Protein AF-A0AAN7PKE7-F1 (afdb_monomer_lite)

Structure (mmCIF, N/CA/C/O backbone):
data_AF-A0AAN7PKE7-F1
#
_entry.id   AF-A0AAN7PKE7-F1
#
loop_
_atom_site.group_PDB
_atom_site.id
_atom_site.type_symbol
_atom_site.label_atom_id
_atom_site.label_alt_id
_atom_site.label_comp_id
_atom_site.label_asym_id
_atom_site.label_entity_id
_atom_site.label_seq_id
_atom_site.pdbx_PDB_ins_code
_atom_site.Cartn_x
_atom_site.Cartn_y
_atom_site.Cartn_z
_atom_site.occupancy
_atom_site.B_iso_or_equiv
_atom_site.auth_seq_id
_atom_site.auth_comp_id
_atom_site.auth_asym_id
_atom_site.auth_atom_id
_atom_site.pdbx_PDB_model_num
ATOM 1 N N . MET A 1 1 ? -44.370 20.628 18.637 1.00 39.62 1 MET A N 1
ATOM 2 C CA . MET A 1 1 ? -44.754 19.195 18.642 1.00 39.62 1 MET A CA 1
ATOM 3 C C . MET A 1 1 ? -44.154 18.519 17.409 1.00 39.62 1 MET A C 1
ATOM 5 O O . MET A 1 1 ? -44.680 18.697 16.321 1.00 39.62 1 MET A O 1
ATOM 9 N N . SER A 1 2 ? -43.024 17.817 17.543 1.00 47.62 2 SER A N 1
ATOM 10 C CA . SER A 1 2 ? -42.349 17.129 16.426 1.00 47.62 2 SER A CA 1
ATOM 11 C C . SER A 1 2 ? -42.634 15.629 16.503 1.00 47.62 2 SER A C 1
ATOM 13 O O . SER A 1 2 ? -42.347 14.985 17.512 1.00 47.62 2 SER A O 1
ATOM 15 N N . LYS A 1 3 ? -43.285 15.095 15.464 1.00 56.62 3 LYS A N 1
ATOM 16 C CA . LYS A 1 3 ? -43.714 13.696 15.371 1.00 56.62 3 LYS A CA 1
ATOM 17 C C . LYS A 1 3 ? -42.490 12.803 15.170 1.00 56.62 3 LYS A C 1
ATOM 19 O O . LYS A 1 3 ? -41.742 12.939 14.209 1.00 56.62 3 LYS A O 1
ATOM 24 N N . THR A 1 4 ? -42.310 11.874 16.096 1.00 58.75 4 THR A N 1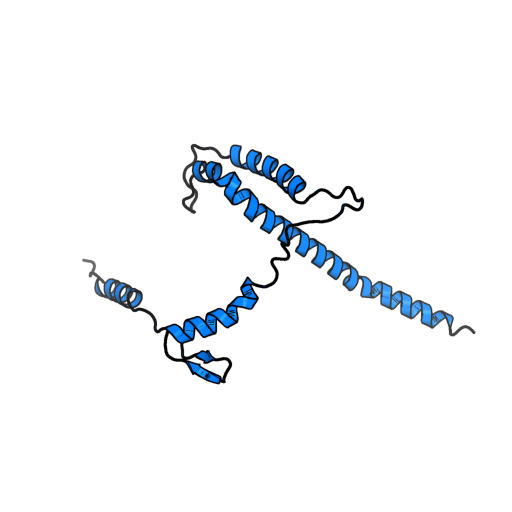
ATOM 25 C CA . THR A 1 4 ? -41.229 10.894 16.150 1.00 58.75 4 THR A CA 1
ATOM 26 C C . THR A 1 4 ? -41.281 9.928 14.960 1.00 58.75 4 THR A C 1
ATOM 28 O O . THR A 1 4 ? -42.041 8.962 14.940 1.00 58.75 4 THR A O 1
ATOM 31 N N . THR A 1 5 ? -40.400 10.110 13.977 1.00 62.25 5 THR A N 1
ATOM 32 C CA . THR A 1 5 ? -40.156 9.174 12.861 1.00 62.25 5 THR A CA 1
ATOM 33 C C . THR A 1 5 ? -39.349 7.940 13.299 1.00 62.25 5 THR A C 1
ATOM 35 O O . THR A 1 5 ? -38.460 7.462 12.597 1.00 62.25 5 THR A O 1
ATOM 38 N N . LYS A 1 6 ? -39.693 7.350 14.455 1.00 65.12 6 LYS A N 1
ATOM 39 C CA . LYS A 1 6 ? -39.060 6.119 14.972 1.00 65.12 6 LYS A CA 1
ATOM 40 C C . LYS A 1 6 ? -39.174 4.952 13.978 1.00 65.12 6 LYS A C 1
ATOM 42 O O . LYS A 1 6 ? -38.273 4.127 13.896 1.00 65.12 6 LYS A O 1
ATOM 47 N N . LYS A 1 7 ? -40.225 4.923 13.148 1.00 71.25 7 LYS A N 1
ATOM 48 C CA . LYS A 1 7 ? -40.463 3.871 12.140 1.00 71.25 7 LYS A CA 1
ATOM 49 C C . LYS A 1 7 ? -39.370 3.793 11.061 1.00 71.25 7 LYS A C 1
ATOM 51 O O . LYS A 1 7 ? -39.027 2.695 10.633 1.00 71.25 7 LYS A O 1
ATOM 56 N N . GLY A 1 8 ? -38.799 4.930 10.650 1.00 76.00 8 GLY A N 1
ATOM 57 C CA . GLY A 1 8 ? -37.721 4.964 9.651 1.00 76.00 8 GLY A CA 1
ATOM 58 C C . GLY A 1 8 ? -36.411 4.391 10.190 1.00 76.00 8 GLY A C 1
ATOM 59 O O . GLY A 1 8 ? -35.742 3.621 9.504 1.00 76.00 8 GLY A O 1
ATOM 60 N N . PHE A 1 9 ? -36.101 4.692 11.452 1.00 77.56 9 PHE A N 1
ATOM 61 C CA . PHE A 1 9 ? -34.909 4.190 12.131 1.00 77.56 9 PHE A CA 1
ATOM 62 C C . PHE A 1 9 ? -34.930 2.663 12.277 1.00 77.56 9 PHE A C 1
ATOM 64 O O . PHE A 1 9 ? -33.977 1.999 11.880 1.00 77.56 9 PHE A O 1
ATOM 71 N N . TYR A 1 10 ? -36.036 2.086 12.761 1.00 77.62 10 TYR A N 1
ATOM 72 C CA . TYR A 1 10 ? -36.157 0.627 12.887 1.00 77.62 10 TYR A CA 1
ATOM 73 C C . TYR A 1 10 ? -36.167 -0.091 11.533 1.00 77.62 10 TYR A C 1
ATOM 75 O O . TYR A 1 10 ? -35.608 -1.180 11.431 1.00 77.62 10 TYR A O 1
ATOM 83 N N . LYS A 1 11 ? -36.728 0.524 10.481 1.00 83.38 11 LYS A N 1
ATOM 84 C CA . LYS A 1 11 ? -36.649 -0.010 9.113 1.00 83.38 11 LYS A CA 1
ATOM 85 C C . LYS A 1 11 ? -35.199 -0.062 8.618 1.00 83.38 11 LYS A C 1
ATOM 87 O O . LYS A 1 11 ? -34.751 -1.124 8.207 1.00 83.38 11 LYS A O 1
ATOM 92 N N . TYR A 1 12 ? -34.451 1.038 8.744 1.00 79.50 12 TYR A N 1
ATOM 93 C CA . TYR A 1 12 ? -33.029 1.095 8.382 1.00 79.50 12 TYR A CA 1
ATOM 94 C C . TYR A 1 12 ? -32.198 0.056 9.144 1.00 79.50 12 TYR A C 1
ATOM 96 O O . TYR A 1 12 ? -31.378 -0.642 8.555 1.00 79.50 12 TYR A O 1
ATOM 104 N N . LEU A 1 13 ? -32.437 -0.081 10.450 1.00 82.25 13 LEU A N 1
ATOM 105 C CA . LEU A 1 13 ? -31.713 -1.020 11.306 1.00 82.25 13 LEU A CA 1
ATOM 106 C C . LEU A 1 13 ? -32.079 -2.481 10.990 1.00 82.25 13 LEU A C 1
ATOM 108 O O . LEU A 1 13 ? -31.206 -3.343 11.012 1.00 82.25 13 LEU A O 1
ATOM 112 N N . GLY A 1 14 ? -33.337 -2.751 10.632 1.00 80.00 14 GLY A N 1
ATOM 113 C CA . GLY A 1 14 ? -33.789 -4.048 10.127 1.00 80.00 14 GLY A CA 1
ATOM 114 C C . GLY A 1 14 ? -33.176 -4.395 8.770 1.00 80.00 14 GLY A C 1
ATOM 115 O O . GLY A 1 14 ? -32.655 -5.492 8.607 1.00 80.00 14 GLY A O 1
ATOM 116 N N . ASP A 1 15 ? -33.148 -3.450 7.830 1.00 80.12 15 ASP A N 1
ATOM 117 C CA . ASP A 1 15 ? -32.536 -3.637 6.509 1.00 80.12 15 ASP A CA 1
ATOM 118 C C . ASP A 1 15 ? -31.012 -3.823 6.596 1.00 80.12 15 ASP A C 1
ATOM 120 O O . ASP A 1 15 ? -30.446 -4.598 5.830 1.00 80.12 15 ASP A O 1
ATOM 124 N N . LYS A 1 16 ? -30.346 -3.190 7.573 1.00 73.44 16 LYS A N 1
ATOM 125 C CA . LYS A 1 16 ? -28.921 -3.418 7.872 1.00 73.44 16 LYS A CA 1
ATOM 126 C C . LYS A 1 16 ? -28.643 -4.760 8.554 1.00 73.44 16 LYS A C 1
ATOM 128 O O . LYS A 1 16 ? -27.537 -5.272 8.424 1.00 73.44 16 LYS A O 1
ATOM 133 N N . ARG A 1 17 ? -29.613 -5.301 9.303 1.00 70.94 17 ARG A N 1
ATOM 134 C CA . ARG A 1 17 ? -29.528 -6.619 9.962 1.00 70.94 17 ARG A CA 1
ATOM 135 C C . ARG A 1 17 ? -29.896 -7.779 9.040 1.00 70.94 17 ARG A C 1
ATOM 137 O O . ARG A 1 17 ? -29.601 -8.919 9.387 1.00 70.94 17 ARG A O 1
ATOM 144 N N . LYS A 1 18 ? -30.523 -7.523 7.888 1.00 70.12 18 LYS A N 1
ATOM 145 C CA . LYS A 1 18 ? -30.712 -8.548 6.858 1.00 70.12 18 LYS A CA 1
ATOM 146 C C . LYS A 1 18 ? -29.335 -8.974 6.357 1.00 70.12 18 LYS A C 1
ATOM 148 O O . LYS A 1 18 ? -28.637 -8.185 5.720 1.00 70.12 18 LYS A O 1
ATOM 153 N N . ALA A 1 19 ? -28.953 -10.215 6.651 1.00 62.28 19 ALA A N 1
ATOM 154 C CA . ALA A 1 19 ? -27.867 -10.867 5.940 1.00 62.28 19 ALA A CA 1
ATOM 155 C C . ALA A 1 19 ? -28.235 -10.818 4.454 1.00 62.28 19 ALA A C 1
ATOM 157 O O . ALA A 1 19 ? -29.276 -11.338 4.051 1.00 62.28 19 ALA A O 1
ATOM 158 N N . ARG A 1 20 ? -27.450 -10.080 3.663 1.00 64.62 20 ARG A N 1
ATOM 159 C CA . ARG A 1 20 ? -27.634 -10.061 2.213 1.00 64.62 20 ARG A CA 1
ATOM 160 C C . ARG A 1 20 ? -27.451 -11.489 1.718 1.00 64.62 20 ARG A C 1
ATOM 162 O O . ARG A 1 20 ? -26.636 -12.221 2.277 1.00 64.62 20 ARG A O 1
ATOM 169 N N . GLU A 1 21 ? -28.242 -11.871 0.721 1.00 61.69 21 GLU A N 1
ATOM 170 C CA . GLU A 1 21 ? -28.139 -13.183 0.091 1.00 61.69 21 GLU A CA 1
ATOM 171 C C . GLU A 1 21 ? -26.674 -13.491 -0.238 1.00 61.69 21 GLU A C 1
ATOM 173 O O . GLU A 1 21 ? -25.914 -12.615 -0.661 1.00 61.69 21 GLU A O 1
ATOM 178 N N . ASN A 1 22 ? -26.282 -14.735 0.034 1.00 73.56 22 ASN A N 1
ATOM 179 C CA . ASN A 1 22 ? -24.944 -15.253 -0.221 1.00 73.56 22 ASN A CA 1
ATOM 180 C C . ASN A 1 22 ? -24.532 -14.994 -1.680 1.00 73.56 22 ASN A C 1
ATOM 182 O O . ASN A 1 22 ? -25.386 -14.792 -2.543 1.00 73.56 22 ASN A O 1
ATOM 186 N N . VAL A 1 23 ? -23.226 -15.069 -1.969 1.00 76.06 23 VAL A N 1
ATOM 187 C CA . VAL A 1 23 ? -22.700 -15.061 -3.347 1.00 76.06 23 VAL A CA 1
ATOM 188 C C . VAL A 1 23 ? -23.596 -15.935 -4.233 1.00 76.06 23 VAL A C 1
ATOM 190 O O . VAL A 1 23 ? -23.948 -17.053 -3.832 1.00 76.06 23 VAL A O 1
ATOM 193 N N . GLY A 1 24 ? -24.009 -15.404 -5.391 1.00 85.06 24 GLY A N 1
ATOM 194 C CA . GLY A 1 24 ? -24.899 -16.094 -6.328 1.00 85.06 24 GLY A CA 1
ATOM 195 C C . GLY A 1 24 ? -24.359 -17.469 -6.745 1.00 85.06 24 GLY A C 1
ATOM 196 O O . GLY A 1 24 ? -23.227 -17.822 -6.407 1.00 85.06 24 GLY A O 1
ATOM 197 N N . PRO A 1 25 ? -25.160 -18.299 -7.430 1.00 87.62 25 PRO A N 1
ATOM 198 C CA . PRO A 1 25 ? -24.678 -19.576 -7.943 1.00 87.62 25 PRO A CA 1
ATOM 199 C C . PRO A 1 25 ? -23.407 -19.375 -8.778 1.00 87.62 25 PRO A C 1
ATOM 201 O O . PRO A 1 25 ? -23.367 -18.503 -9.645 1.00 87.62 25 PRO A O 1
ATOM 204 N N . LEU A 1 26 ? -22.365 -20.146 -8.474 1.00 91.62 26 LEU A N 1
ATOM 205 C CA . LEU A 1 26 ? -21.087 -20.091 -9.183 1.00 91.62 26 LEU A CA 1
ATOM 206 C C . LEU A 1 26 ? -20.990 -21.283 -10.129 1.00 91.62 26 LEU A C 1
ATOM 208 O O . LEU A 1 26 ? -21.623 -22.306 -9.892 1.00 91.62 26 LEU A O 1
ATOM 212 N N . LEU A 1 27 ? -20.196 -21.167 -11.185 1.00 90.94 27 LEU A N 1
ATOM 213 C CA . LEU A 1 27 ? -19.804 -22.322 -11.987 1.00 90.94 27 LEU A CA 1
ATOM 214 C C . LEU A 1 27 ? -18.449 -22.809 -11.482 1.00 90.94 27 LEU A C 1
ATOM 216 O O . LEU A 1 27 ? -17.546 -21.997 -11.281 1.00 90.94 27 LEU A O 1
ATOM 220 N N . ASN A 1 28 ? -18.315 -24.113 -11.254 1.00 89.19 28 ASN A N 1
ATOM 221 C CA . ASN A 1 28 ? -17.005 -24.706 -10.997 1.00 89.19 28 ASN A CA 1
ATOM 222 C C . ASN A 1 28 ? -16.214 -24.873 -12.308 1.00 89.19 28 ASN A C 1
ATOM 224 O O . ASN A 1 28 ? -16.734 -24.644 -13.401 1.00 89.19 28 ASN A O 1
ATOM 228 N N . GLU A 1 29 ? -14.958 -25.306 -12.205 1.00 84.56 29 GLU A N 1
ATOM 229 C CA . GLU A 1 29 ? -14.085 -25.547 -13.366 1.00 84.56 29 GLU A CA 1
ATOM 230 C C . GLU A 1 29 ? -14.654 -26.596 -14.336 1.00 84.56 29 GLU A C 1
ATOM 232 O O . GLU A 1 29 ? -14.365 -26.578 -15.529 1.00 84.56 29 GLU A O 1
ATOM 237 N N . THR A 1 30 ? -15.508 -27.488 -13.833 1.00 88.00 30 THR A N 1
ATOM 238 C CA . THR A 1 30 ? -16.201 -28.534 -14.596 1.00 88.00 30 THR A CA 1
ATOM 239 C C . THR A 1 30 ? -17.492 -28.029 -15.267 1.00 88.00 30 THR A C 1
ATOM 241 O O . THR A 1 30 ? -18.116 -28.763 -16.027 1.00 88.00 30 THR A O 1
ATOM 244 N N . GLY A 1 31 ? -17.913 -26.783 -15.016 1.00 87.62 31 GLY A N 1
ATOM 245 C CA . GLY A 1 31 ? -19.134 -26.185 -15.571 1.00 87.62 31 GLY A CA 1
ATOM 246 C C . GLY A 1 31 ? -20.434 -26.528 -14.828 1.00 87.62 31 GLY A C 1
ATOM 247 O O . GLY A 1 31 ? -21.516 -26.200 -15.312 1.00 87.62 31 GLY A O 1
ATOM 248 N N . HIS A 1 32 ? -20.365 -27.159 -13.654 1.00 92.19 32 HIS A N 1
ATOM 249 C CA . HIS A 1 32 ? -21.523 -27.431 -12.800 1.00 92.19 32 HIS A CA 1
ATOM 250 C C . HIS A 1 32 ? -21.894 -26.222 -11.933 1.00 92.19 32 HIS A C 1
ATOM 252 O O . HIS A 1 32 ? -21.028 -25.495 -11.440 1.00 92.19 32 HIS A O 1
ATOM 258 N N . LEU A 1 33 ? -23.201 -26.036 -11.722 1.00 91.88 33 LEU A N 1
ATOM 259 C CA . LEU A 1 33 ? -23.753 -24.959 -10.905 1.00 91.88 33 LEU A CA 1
ATOM 260 C C . LEU A 1 33 ? -23.608 -25.278 -9.411 1.00 91.88 33 LEU A C 1
ATOM 262 O O . LEU A 1 33 ? -24.248 -26.190 -8.892 1.00 91.88 33 LEU A O 1
ATOM 266 N N . VAL A 1 34 ? -22.813 -24.477 -8.713 1.00 89.31 34 VAL A N 1
ATOM 267 C CA . VAL A 1 34 ? -22.534 -24.598 -7.285 1.00 89.31 34 VAL A CA 1
ATOM 268 C C . VAL A 1 34 ? -23.421 -23.642 -6.498 1.00 89.31 34 VAL A C 1
ATOM 270 O O . VAL A 1 34 ? -23.358 -22.416 -6.651 1.00 89.31 34 VAL A O 1
ATOM 273 N N . THR A 1 35 ? -24.251 -24.198 -5.618 1.00 88.94 35 THR A N 1
ATOM 274 C CA . THR A 1 35 ? -25.199 -23.440 -4.786 1.00 88.94 35 THR A CA 1
ATOM 275 C C . THR A 1 35 ? -24.826 -23.453 -3.301 1.00 88.94 35 THR A C 1
ATOM 277 O O . THR A 1 35 ? -25.094 -22.456 -2.618 1.00 88.94 35 THR A O 1
ATOM 280 N N . GLN A 1 36 ? -24.139 -24.500 -2.824 1.00 89.06 36 GLN A N 1
ATOM 281 C CA . GLN A 1 36 ? -23.733 -24.678 -1.427 1.00 89.06 36 GLN A CA 1
ATOM 282 C C . GLN A 1 36 ? -22.556 -23.771 -1.036 1.00 89.06 36 GLN A C 1
ATOM 284 O O . GLN A 1 36 ? -21.605 -23.583 -1.788 1.00 89.06 36 GLN A O 1
ATOM 289 N N . GLY A 1 37 ? -22.614 -23.193 0.170 1.00 86.50 37 GLY A N 1
ATOM 290 C CA . GLY A 1 37 ? -21.639 -22.191 0.622 1.00 86.50 37 GLY A CA 1
ATOM 291 C C . GLY A 1 37 ? -20.203 -22.709 0.764 1.00 86.50 37 GLY A C 1
ATOM 292 O O . GLY A 1 37 ? -19.270 -21.986 0.429 1.00 86.50 37 GLY A O 1
ATOM 293 N N . MET A 1 38 ? -20.030 -23.953 1.220 1.00 86.19 38 MET A N 1
ATOM 294 C CA . MET A 1 38 ? -18.715 -24.593 1.361 1.00 86.19 38 MET A CA 1
ATOM 295 C C . MET A 1 38 ? -18.034 -24.768 -0.002 1.00 86.19 38 MET A C 1
ATOM 297 O O . MET A 1 38 ? -16.934 -24.273 -0.211 1.00 86.19 38 MET A O 1
ATOM 301 N N . GLU A 1 39 ? -18.742 -25.358 -0.960 1.00 88.31 39 GLU A N 1
ATOM 302 C CA . GLU A 1 39 ? -18.245 -25.570 -2.322 1.00 88.31 39 GLU A CA 1
ATOM 303 C C . GLU A 1 39 ? -17.955 -24.241 -3.042 1.00 88.31 39 GLU A C 1
ATOM 305 O O . GLU A 1 39 ? -16.949 -24.101 -3.735 1.00 88.31 39 GLU A O 1
ATOM 310 N N . LYS A 1 40 ? -18.787 -23.207 -2.836 1.00 90.56 40 LYS A N 1
ATOM 311 C CA . LYS A 1 40 ? -18.518 -21.855 -3.362 1.00 90.56 40 LYS A CA 1
ATOM 312 C C . LYS A 1 40 ? -17.205 -21.281 -2.837 1.00 90.56 40 LYS A C 1
ATOM 314 O O . LYS A 1 40 ? -16.499 -20.609 -3.587 1.00 90.56 40 LYS A O 1
ATOM 319 N N . ALA A 1 41 ? -16.889 -21.511 -1.562 1.00 88.69 41 ALA A N 1
ATOM 320 C CA . ALA A 1 41 ? -15.641 -21.041 -0.973 1.00 88.69 41 ALA A CA 1
ATOM 321 C C . ALA A 1 41 ? -14.431 -21.739 -1.606 1.00 88.69 41 ALA A C 1
ATOM 323 O O . ALA A 1 41 ? -13.435 -21.077 -1.880 1.00 88.69 41 ALA A O 1
ATOM 324 N N . GLU A 1 42 ? -14.535 -23.034 -1.903 1.00 90.19 42 GLU A N 1
ATOM 325 C CA . GLU A 1 42 ? -13.482 -23.791 -2.588 1.00 90.19 42 GLU A CA 1
ATOM 326 C C . GLU A 1 42 ? -13.258 -23.297 -4.022 1.00 90.19 42 GLU A C 1
ATOM 328 O O . GLU A 1 42 ? -12.121 -23.000 -4.388 1.00 90.19 42 GLU A O 1
ATOM 333 N N . VAL A 1 43 ? -14.332 -23.104 -4.800 1.00 91.94 43 VAL A N 1
ATOM 334 C CA . VAL A 1 43 ? -14.253 -22.553 -6.169 1.00 91.94 43 VAL A CA 1
ATOM 335 C C . VAL A 1 43 ? -13.573 -21.182 -6.173 1.00 91.94 43 VAL A C 1
ATOM 337 O O . VAL A 1 43 ? -12.689 -20.917 -6.989 1.00 91.94 43 VAL A O 1
ATOM 340 N N . LEU A 1 44 ? -13.947 -20.306 -5.235 1.00 90.50 44 LEU A N 1
ATOM 341 C CA . LEU A 1 44 ? -13.320 -18.992 -5.104 1.00 90.50 44 LEU A CA 1
ATOM 342 C C . LEU A 1 44 ? -11.863 -19.096 -4.644 1.00 90.50 44 LEU A C 1
ATOM 344 O O . LEU A 1 44 ? -11.021 -18.361 -5.152 1.00 90.50 44 LEU A O 1
ATOM 348 N N . ASN A 1 45 ? -11.546 -20.002 -3.717 1.00 90.81 45 ASN A N 1
ATOM 349 C CA . ASN A 1 45 ? -10.183 -20.186 -3.228 1.00 90.81 45 ASN A CA 1
ATOM 350 C C . ASN A 1 45 ? -9.231 -20.503 -4.388 1.00 90.81 45 ASN A C 1
ATOM 352 O O . ASN A 1 45 ? -8.235 -19.802 -4.550 1.00 90.81 45 ASN A O 1
ATOM 356 N N . VAL A 1 46 ? -9.588 -21.462 -5.254 1.00 88.88 46 VAL A N 1
ATOM 357 C CA . VAL A 1 46 ? -8.790 -21.836 -6.437 1.00 88.88 46 VAL A CA 1
ATOM 358 C C . VAL A 1 46 ? -8.588 -20.652 -7.388 1.00 88.88 46 VAL A C 1
ATOM 360 O O . VAL A 1 46 ? -7.465 -20.410 -7.829 1.00 88.88 46 VAL A O 1
ATOM 363 N N . PHE A 1 47 ? -9.632 -19.851 -7.632 1.00 88.62 47 PHE A N 1
ATOM 364 C CA . PHE A 1 47 ? -9.543 -18.650 -8.472 1.00 88.62 47 PHE A CA 1
ATOM 365 C C . PHE A 1 47 ? -8.556 -17.605 -7.922 1.00 88.62 47 PHE A C 1
ATOM 367 O O . PHE A 1 47 ? -7.850 -16.941 -8.683 1.00 88.62 47 PHE A O 1
ATOM 374 N N . PHE A 1 48 ? -8.483 -17.459 -6.597 1.00 86.81 48 PHE A N 1
ATOM 375 C CA . PHE A 1 48 ? -7.616 -16.475 -5.950 1.00 86.81 48 PHE A CA 1
ATOM 376 C C . PHE A 1 48 ? -6.203 -16.984 -5.644 1.00 86.81 48 PHE A C 1
ATOM 378 O O . PHE A 1 48 ? -5.314 -16.145 -5.481 1.00 86.81 48 PHE A O 1
ATOM 385 N N . ILE A 1 49 ? -5.946 -18.300 -5.616 1.00 82.25 49 ILE A N 1
ATOM 386 C CA . ILE A 1 49 ? -4.595 -18.835 -5.365 1.00 82.25 49 ILE A CA 1
ATOM 387 C C . ILE A 1 49 ? -3.561 -18.176 -6.296 1.00 82.25 49 ILE A C 1
ATOM 389 O O . ILE A 1 49 ? -2.607 -17.608 -5.775 1.00 82.25 49 ILE A O 1
ATOM 393 N N . PRO A 1 50 ? -3.735 -18.096 -7.629 1.00 84.19 50 PRO A N 1
ATOM 394 C CA . PRO A 1 50 ? -2.758 -17.432 -8.496 1.00 84.19 50 PRO A CA 1
ATOM 395 C C . PRO A 1 50 ? -2.589 -15.925 -8.238 1.00 84.19 50 PRO A C 1
ATOM 397 O O . PRO A 1 50 ? -1.503 -15.396 -8.469 1.00 84.19 50 PRO A O 1
ATOM 400 N N . VAL A 1 51 ? -3.626 -15.232 -7.741 1.00 78.62 51 VAL A N 1
ATOM 401 C CA . VAL A 1 51 ? -3.592 -13.789 -7.417 1.00 78.62 51 VAL A CA 1
ATOM 402 C C . VAL A 1 51 ? -2.679 -13.515 -6.220 1.00 78.62 51 VAL A C 1
ATOM 404 O O . VAL A 1 51 ? -1.990 -12.497 -6.185 1.00 78.62 51 VAL A O 1
ATOM 407 N N . PHE A 1 52 ? -2.639 -14.439 -5.258 1.00 68.00 52 PHE A N 1
ATOM 408 C CA . PHE A 1 52 ? -1.806 -14.329 -4.058 1.00 68.00 52 PHE A CA 1
ATOM 409 C C . PHE A 1 52 ? -0.506 -15.146 -4.141 1.00 68.00 52 PHE A C 1
ATOM 411 O O . PHE A 1 52 ? 0.453 -14.851 -3.432 1.00 68.00 52 PHE A O 1
ATOM 418 N N . SER A 1 53 ? -0.437 -16.130 -5.040 1.00 65.12 53 SER A N 1
ATOM 419 C CA . SER A 1 53 ? 0.739 -16.962 -5.319 1.00 65.12 53 SER A CA 1
ATOM 420 C C . SER A 1 53 ? 1.553 -16.480 -6.521 1.00 65.12 53 SER A C 1
ATOM 422 O O . SER A 1 53 ? 2.521 -17.145 -6.897 1.00 65.12 53 SER A O 1
ATOM 424 N N . SER A 1 54 ? 1.232 -15.326 -7.124 1.00 57.28 54 SER A N 1
ATOM 425 C CA . SER A 1 54 ? 2.078 -14.696 -8.141 1.00 57.28 54 SER A CA 1
ATOM 426 C C . SER A 1 54 ? 3.394 -14.223 -7.510 1.00 57.28 54 SER A C 1
ATOM 428 O O . SER A 1 54 ? 3.573 -13.057 -7.168 1.00 57.28 54 SER A O 1
ATOM 430 N N . LYS A 1 55 ? 4.327 -15.164 -7.366 1.00 51.31 55 LYS A N 1
ATOM 431 C CA . LYS A 1 55 ? 5.757 -14.959 -7.147 1.00 51.31 55 LYS A CA 1
ATOM 432 C C . LYS A 1 55 ? 6.078 -14.045 -5.962 1.00 51.31 55 LYS A C 1
ATOM 434 O O . LYS A 1 55 ? 6.576 -12.930 -6.126 1.00 51.31 55 LYS A O 1
ATOM 439 N N . THR A 1 56 ? 6.043 -14.618 -4.763 1.00 45.31 56 THR A N 1
ATOM 440 C CA . THR A 1 56 ? 7.206 -14.473 -3.882 1.00 45.31 56 THR A CA 1
ATOM 441 C C . THR A 1 56 ? 8.395 -15.154 -4.560 1.00 45.31 56 THR A C 1
ATOM 443 O O . THR A 1 56 ? 8.792 -16.265 -4.236 1.00 45.31 56 THR A O 1
ATOM 446 N N . GLY A 1 57 ? 9.022 -14.448 -5.503 1.00 46.19 57 GLY A N 1
ATOM 447 C CA . GLY A 1 57 ? 10.442 -14.636 -5.800 1.00 46.19 57 GLY A CA 1
ATOM 448 C C . GLY A 1 57 ? 11.294 -14.147 -4.624 1.00 46.19 57 GLY A C 1
ATOM 449 O O . GLY A 1 57 ? 12.193 -13.335 -4.814 1.00 46.19 57 GLY A O 1
ATOM 450 N N . LEU A 1 58 ? 10.957 -14.581 -3.407 1.00 43.91 58 LEU A N 1
ATOM 451 C CA . LEU A 1 58 ? 11.777 -14.451 -2.215 1.00 43.91 58 LEU A CA 1
ATOM 452 C C . LEU A 1 58 ? 12.250 -15.862 -1.869 1.00 43.91 58 LEU A C 1
ATOM 454 O O . LEU A 1 58 ? 11.775 -16.504 -0.942 1.00 43.91 58 LEU A O 1
ATOM 458 N N . GLN A 1 59 ? 13.127 -16.359 -2.736 1.00 44.53 59 GLN A N 1
ATOM 459 C CA . GLN A 1 59 ? 14.013 -17.476 -2.454 1.00 44.53 59 GLN A CA 1
ATOM 460 C C . GLN A 1 59 ? 15.192 -16.868 -1.681 1.00 44.53 59 GLN A C 1
ATOM 462 O O . GLN A 1 59 ? 16.074 -16.230 -2.251 1.00 44.53 59 GLN A O 1
ATOM 467 N N . GLU A 1 60 ? 15.107 -16.951 -0.361 1.00 36.59 60 GLU A N 1
ATOM 468 C CA . GLU A 1 60 ? 16.229 -16.889 0.575 1.00 36.59 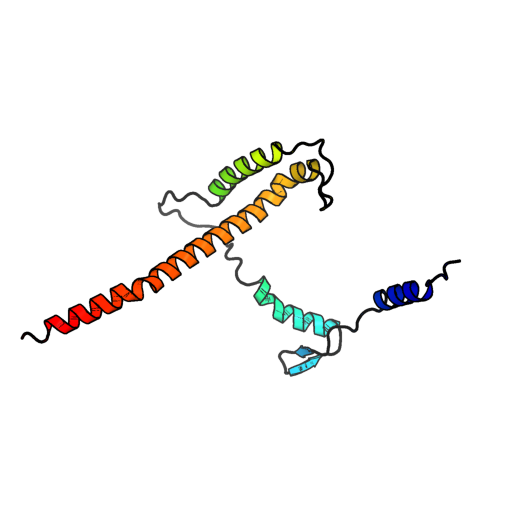60 GLU A CA 1
ATOM 469 C C . GLU A 1 60 ? 16.658 -18.358 0.741 1.00 36.59 60 GLU A C 1
ATOM 471 O O . GLU A 1 60 ? 15.821 -19.183 1.084 1.00 36.59 60 GLU A O 1
ATOM 476 N N . SER A 1 61 ? 17.867 -18.845 0.467 1.00 50.41 61 SER A N 1
ATOM 477 C CA . SER A 1 61 ? 19.202 -18.310 0.176 1.00 50.41 61 SER A CA 1
ATOM 478 C C . SER A 1 61 ? 20.003 -19.474 -0.471 1.00 50.41 61 SER A C 1
ATOM 480 O O . SER A 1 61 ? 19.644 -20.633 -0.285 1.00 50.41 61 SER A O 1
ATOM 482 N N . GLN A 1 62 ? 20.993 -19.277 -1.345 1.00 43.19 62 GLN A N 1
ATOM 483 C CA . GLN A 1 62 ? 22.440 -19.218 -1.062 1.00 43.19 62 GLN A CA 1
ATOM 484 C C . GLN A 1 62 ? 23.173 -19.428 -2.406 1.00 43.19 62 GLN A C 1
ATOM 486 O O . GLN A 1 62 ? 22.683 -20.173 -3.252 1.00 43.19 62 GLN A O 1
ATOM 491 N N . ALA A 1 63 ? 24.376 -18.852 -2.507 1.00 31.73 63 ALA A N 1
ATOM 492 C CA . ALA A 1 63 ? 25.510 -19.205 -3.378 1.00 31.73 63 ALA A CA 1
ATOM 493 C C . ALA A 1 63 ? 26.023 -18.110 -4.339 1.00 31.73 63 ALA A C 1
ATOM 495 O O . ALA A 1 63 ? 25.513 -17.862 -5.429 1.00 31.73 63 ALA A O 1
ATOM 496 N N . SER A 1 64 ? 27.150 -17.572 -3.864 1.00 38.94 64 SER A N 1
ATOM 497 C CA . SER A 1 64 ? 28.284 -16.910 -4.510 1.00 38.94 64 SER A CA 1
ATOM 498 C C . SER A 1 64 ? 28.100 -15.524 -5.122 1.00 38.94 64 SER A C 1
ATOM 500 O O . SER A 1 64 ? 27.621 -15.326 -6.234 1.00 38.94 64 SER A O 1
ATOM 502 N N . GLU A 1 65 ? 28.635 -14.581 -4.351 1.00 58.81 65 GLU A N 1
ATOM 503 C CA . GLU A 1 65 ? 29.177 -13.293 -4.738 1.00 58.81 65 GLU A CA 1
ATOM 504 C C . GLU A 1 65 ? 29.892 -13.329 -6.096 1.00 58.81 65 GLU A C 1
ATOM 506 O O . GLU A 1 65 ? 30.933 -13.963 -6.261 1.00 58.81 65 GLU A O 1
ATOM 511 N N . THR A 1 66 ? 29.415 -12.521 -7.039 1.00 43.78 66 THR A N 1
ATOM 512 C CA . THR A 1 66 ? 30.284 -11.953 -8.071 1.00 43.78 66 THR A CA 1
ATOM 513 C C . THR A 1 66 ? 30.055 -10.454 -8.150 1.00 43.78 66 THR A C 1
ATOM 515 O O . THR A 1 66 ? 29.206 -9.954 -8.883 1.00 43.78 66 THR A O 1
ATOM 518 N N . ARG A 1 67 ? 30.851 -9.750 -7.342 1.00 44.12 67 ARG A N 1
ATOM 519 C CA . ARG A 1 67 ? 31.522 -8.487 -7.668 1.00 44.12 67 ARG A CA 1
ATOM 520 C C . ARG A 1 67 ? 30.690 -7.456 -8.444 1.00 44.12 67 ARG A C 1
ATOM 522 O O . ARG A 1 67 ? 30.930 -7.170 -9.611 1.00 44.12 67 ARG A O 1
ATOM 529 N N . GLY A 1 68 ? 29.830 -6.777 -7.706 1.00 40.94 68 GLY A N 1
ATOM 530 C CA . GLY A 1 68 ? 29.410 -5.410 -7.979 1.00 40.94 68 GLY A CA 1
ATOM 531 C C . GLY A 1 68 ? 29.047 -4.801 -6.639 1.00 40.94 68 GLY A C 1
ATOM 532 O O . GLY A 1 68 ? 28.235 -5.375 -5.924 1.00 40.94 68 GLY A O 1
ATOM 533 N N . LYS A 1 69 ? 29.675 -3.688 -6.253 1.00 52.53 69 LYS A N 1
ATOM 534 C CA . LYS A 1 69 ? 29.404 -2.969 -4.996 1.00 52.53 69 LYS A CA 1
ATOM 535 C C . LYS A 1 69 ? 28.040 -2.260 -5.091 1.00 52.53 69 LYS A C 1
ATOM 537 O O . LYS A 1 69 ? 27.960 -1.039 -5.046 1.00 52.53 69 LYS A O 1
ATOM 542 N N . GLY A 1 70 ? 26.987 -3.030 -5.352 1.00 46.69 70 GLY A N 1
ATOM 543 C CA . GLY A 1 70 ? 25.597 -2.607 -5.379 1.00 46.69 70 GLY A CA 1
ATOM 544 C C . GLY A 1 70 ? 25.043 -2.757 -3.975 1.00 46.69 70 GLY A C 1
ATOM 545 O O . GLY A 1 70 ? 25.206 -3.805 -3.358 1.00 46.69 70 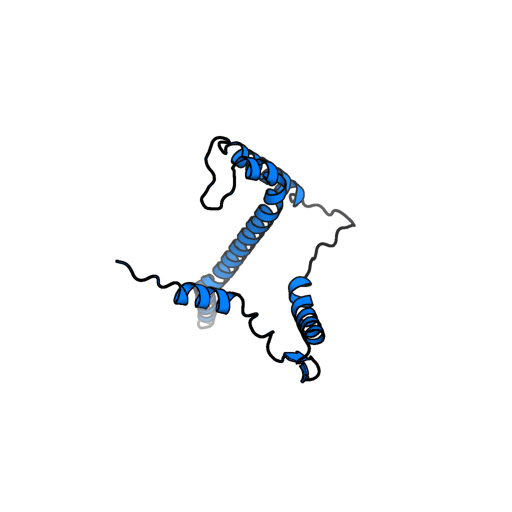GLY A O 1
ATOM 546 N N . TRP A 1 71 ? 24.477 -1.680 -3.450 1.00 46.72 71 TRP A N 1
ATOM 547 C CA . TRP A 1 71 ? 24.012 -1.608 -2.071 1.00 46.72 71 TRP A CA 1
ATOM 548 C C . TRP A 1 71 ? 22.984 -2.722 -1.849 1.00 46.72 71 TRP A C 1
ATOM 550 O O . TRP A 1 71 ? 22.085 -2.894 -2.680 1.00 46.72 71 TRP A O 1
ATOM 560 N N . SER A 1 72 ? 23.143 -3.516 -0.786 1.00 58.94 72 SER A N 1
ATOM 561 C CA . SER A 1 72 ? 22.168 -4.564 -0.487 1.00 58.94 72 SER A CA 1
ATOM 562 C C . SER A 1 72 ? 20.820 -3.907 -0.170 1.00 58.94 72 SER A C 1
ATOM 564 O O . SER A 1 72 ? 20.757 -2.743 0.245 1.00 58.94 72 SER A O 1
ATOM 566 N N . LYS A 1 73 ? 19.708 -4.614 -0.401 1.00 62.78 73 LYS A N 1
ATOM 567 C CA . LYS A 1 73 ? 18.369 -4.059 -0.118 1.00 62.78 73 LYS A CA 1
ATOM 568 C C . LYS A 1 73 ? 18.249 -3.698 1.366 1.00 62.78 73 LYS A C 1
ATOM 570 O O . LYS A 1 73 ? 17.549 -2.755 1.727 1.00 62.78 73 LYS A O 1
ATOM 575 N N . GLU A 1 74 ? 18.987 -4.420 2.195 1.00 64.25 74 GLU A N 1
ATOM 576 C CA . GLU A 1 74 ? 19.115 -4.313 3.637 1.00 64.25 74 GLU A CA 1
ATOM 577 C C . GLU A 1 74 ? 19.867 -3.034 4.057 1.00 64.25 74 GLU A C 1
ATOM 579 O O . GLU A 1 74 ? 19.477 -2.390 5.032 1.00 64.25 74 GLU A O 1
ATOM 584 N N . ASP A 1 75 ? 20.861 -2.594 3.280 1.00 64.38 75 ASP A N 1
ATOM 585 C CA . ASP A 1 75 ? 21.581 -1.333 3.522 1.00 64.38 75 ASP A CA 1
ATOM 586 C C . ASP A 1 75 ? 20.702 -0.111 3.220 1.00 64.38 75 ASP A C 1
ATOM 588 O O . ASP A 1 75 ? 20.670 0.853 3.990 1.00 64.38 75 ASP A O 1
ATOM 592 N N . VAL A 1 76 ? 19.931 -0.165 2.127 1.00 66.31 76 VAL A N 1
ATOM 593 C CA . VAL A 1 76 ? 18.942 0.876 1.785 1.00 66.31 76 VAL A CA 1
ATOM 594 C C . VAL A 1 76 ? 17.849 0.935 2.857 1.00 66.31 76 VAL A C 1
ATOM 596 O O . VAL A 1 76 ? 17.480 2.019 3.313 1.00 66.31 76 VAL A O 1
ATOM 599 N N . LEU A 1 77 ? 17.400 -0.234 3.330 1.00 69.62 77 LEU A N 1
ATOM 600 C CA . LEU A 1 77 ? 16.462 -0.377 4.445 1.00 69.62 77 LEU A CA 1
ATOM 601 C C . LEU A 1 77 ? 16.972 0.296 5.726 1.00 69.62 77 LEU A C 1
ATOM 603 O O . LEU A 1 77 ? 16.184 0.945 6.413 1.00 69.62 77 LEU A O 1
ATOM 607 N N . LEU A 1 78 ? 18.261 0.175 6.055 1.00 71.62 78 LEU A N 1
ATOM 608 C CA . LEU A 1 78 ? 18.844 0.809 7.242 1.00 71.62 78 LEU A CA 1
ATOM 609 C C . LEU A 1 78 ? 18.906 2.332 7.113 1.00 71.62 78 LEU A C 1
ATOM 611 O O . LEU A 1 78 ? 18.471 3.036 8.028 1.00 71.62 78 LEU A O 1
ATOM 615 N N . VAL A 1 79 ? 19.396 2.844 5.981 1.00 71.06 79 VAL A N 1
ATOM 616 C CA . VAL A 1 79 ? 19.520 4.292 5.743 1.00 71.06 79 VAL A CA 1
ATOM 617 C C . VAL A 1 79 ? 18.153 4.973 5.811 1.00 71.06 79 VAL A C 1
ATOM 619 O O . VAL A 1 79 ? 17.989 5.980 6.505 1.00 71.06 79 VAL A O 1
ATOM 622 N N . GLU A 1 80 ? 17.149 4.405 5.146 1.00 73.88 80 GLU A N 1
ATOM 623 C CA . GLU A 1 80 ? 15.820 5.007 5.072 1.00 73.88 80 GLU A CA 1
ATOM 624 C C . GLU A 1 80 ? 15.033 4.837 6.380 1.00 73.88 80 GLU A C 1
ATOM 626 O O . GLU A 1 80 ? 14.342 5.763 6.806 1.00 73.88 80 GLU A O 1
ATOM 631 N N . LYS A 1 81 ? 15.225 3.725 7.106 1.00 74.44 81 LYS A N 1
ATOM 632 C CA . LYS A 1 81 ? 14.654 3.527 8.451 1.00 74.44 81 LYS A CA 1
ATOM 633 C C . LYS A 1 81 ? 15.160 4.567 9.453 1.00 74.44 81 LYS A C 1
ATOM 635 O O . LYS A 1 81 ? 14.380 5.051 10.276 1.00 74.44 81 LYS A O 1
ATOM 640 N N . VAL A 1 82 ? 16.443 4.927 9.391 1.00 77.00 82 VAL A N 1
ATOM 641 C CA . VAL A 1 82 ? 17.030 5.964 10.256 1.00 77.00 82 VAL A CA 1
ATOM 642 C C . VAL A 1 82 ? 16.429 7.339 9.948 1.00 77.00 82 VAL A C 1
ATOM 644 O O . VAL A 1 82 ? 16.071 8.067 10.876 1.00 77.00 82 VAL A O 1
ATOM 647 N N . GLN A 1 83 ? 16.242 7.678 8.668 1.00 78.94 83 GLN A N 1
ATOM 648 C CA . GLN A 1 83 ? 15.565 8.921 8.280 1.00 78.94 83 GLN A CA 1
ATOM 649 C C . GLN A 1 83 ? 14.095 8.919 8.719 1.00 78.94 83 GLN A C 1
ATOM 651 O O . GLN A 1 83 ? 13.641 9.876 9.341 1.00 78.94 83 GLN A O 1
ATOM 656 N N . PHE A 1 84 ? 13.363 7.828 8.481 1.00 79.56 84 PHE A N 1
ATOM 657 C CA . PHE A 1 84 ? 11.960 7.685 8.872 1.00 79.56 84 PHE A CA 1
ATOM 658 C C . PHE A 1 84 ? 11.762 7.869 10.383 1.00 79.56 84 PHE A C 1
ATOM 660 O O . PHE A 1 84 ? 10.928 8.669 10.808 1.00 79.56 84 PHE A O 1
ATOM 667 N N . ARG A 1 85 ? 12.598 7.220 11.205 1.00 81.31 85 ARG A N 1
ATOM 668 C CA . ARG A 1 85 ? 12.584 7.384 12.668 1.00 81.31 85 ARG A CA 1
ATOM 669 C C . ARG A 1 85 ? 12.818 8.827 13.102 1.00 81.31 85 ARG A C 1
ATOM 671 O O . ARG A 1 85 ? 12.129 9.289 14.005 1.00 81.31 85 ARG A O 1
ATOM 678 N N . LYS A 1 86 ? 13.731 9.547 12.443 1.00 85.69 86 LYS A N 1
ATOM 679 C CA . LYS A 1 86 ? 13.999 10.968 12.713 1.00 85.69 86 LYS A CA 1
ATOM 680 C C . LYS A 1 86 ? 12.775 11.853 12.445 1.00 85.69 86 LYS A C 1
ATOM 682 O O . LYS A 1 86 ? 12.526 12.796 13.197 1.00 85.69 86 LYS A O 1
ATOM 687 N N . TYR A 1 87 ? 12.006 11.564 11.394 1.00 81.88 87 TYR A N 1
ATOM 688 C CA . TYR A 1 87 ? 10.772 12.298 11.096 1.00 81.88 87 TYR A CA 1
ATOM 689 C C . TYR A 1 87 ? 9.661 11.981 12.099 1.00 81.88 87 TYR A C 1
ATOM 691 O O . TYR A 1 87 ? 9.004 12.902 12.579 1.00 81.88 87 TYR A O 1
ATOM 699 N N . VAL A 1 88 ? 9.496 10.709 12.474 1.00 79.81 88 VAL A N 1
ATOM 700 C CA . VAL A 1 88 ? 8.471 10.293 13.443 1.00 79.81 88 VAL A CA 1
ATOM 701 C C . VAL A 1 88 ? 8.793 10.789 14.856 1.00 79.81 88 VAL A C 1
ATOM 703 O O . VAL A 1 88 ? 7.893 11.223 15.562 1.00 79.81 88 VAL A O 1
ATOM 706 N N . SER A 1 89 ? 10.066 10.856 15.260 1.00 79.69 89 SER A N 1
ATOM 707 C CA . SER A 1 89 ? 10.453 11.442 16.555 1.00 79.69 89 SER A CA 1
ATOM 708 C C . SER A 1 89 ? 10.186 12.946 16.666 1.00 79.69 89 SER A C 1
ATOM 710 O O . SER A 1 89 ? 10.202 13.482 17.768 1.00 79.69 89 SER A O 1
ATOM 712 N N . LYS A 1 90 ? 9.968 13.639 15.540 1.00 85.44 90 LYS A N 1
ATOM 713 C CA . LYS A 1 90 ? 9.592 15.059 15.520 1.00 85.44 90 LYS A CA 1
ATOM 714 C C . LYS A 1 90 ? 8.087 15.263 15.758 1.00 85.44 90 LYS A C 1
ATOM 716 O O . LYS A 1 90 ? 7.658 16.404 15.918 1.00 85.44 90 LYS A O 1
ATOM 721 N N . LEU A 1 91 ? 7.280 14.196 15.745 1.00 80.12 91 LEU A N 1
ATOM 722 C CA . LEU A 1 91 ? 5.864 14.293 16.091 1.00 80.12 91 LEU A CA 1
ATOM 723 C C . LEU A 1 91 ? 5.728 14.691 17.559 1.00 80.12 91 LEU A C 1
ATOM 725 O O . LEU A 1 91 ? 6.327 14.092 18.448 1.00 80.12 91 LEU A O 1
ATOM 729 N N . ASP A 1 92 ? 4.938 15.731 17.782 1.00 78.19 92 ASP A N 1
ATOM 730 C CA . ASP A 1 92 ? 4.645 16.236 19.112 1.00 78.19 92 ASP A CA 1
ATOM 731 C C . ASP A 1 92 ? 3.670 15.285 19.815 1.00 78.19 92 ASP A C 1
ATOM 733 O O . ASP A 1 92 ? 2.558 15.044 19.340 1.00 78.19 92 ASP A O 1
ATOM 737 N N . ILE A 1 93 ? 4.125 14.726 20.936 1.00 78.69 93 ILE A N 1
ATOM 738 C CA . ILE A 1 93 ? 3.418 13.712 21.728 1.00 78.69 93 ILE A CA 1
ATOM 739 C C . ILE A 1 93 ? 2.201 14.325 22.434 1.00 78.69 93 ILE A C 1
ATOM 741 O O . ILE A 1 93 ? 1.258 13.614 22.759 1.00 78.69 93 ILE A O 1
ATOM 745 N N . HIS A 1 94 ? 2.181 15.646 22.626 1.00 76.44 94 HIS A N 1
ATOM 746 C CA . HIS A 1 94 ? 1.088 16.347 23.298 1.00 76.44 94 HIS A CA 1
ATOM 747 C C . HIS A 1 94 ? -0.020 16.804 22.344 1.00 76.44 94 HIS A C 1
ATOM 749 O O . HIS A 1 94 ? -0.924 17.538 22.750 1.00 76.44 94 HIS A O 1
ATOM 755 N N . LYS A 1 95 ? 0.024 16.386 21.073 1.00 79.81 95 LYS A N 1
ATOM 756 C CA . LYS A 1 95 ? -1.031 16.707 20.113 1.00 79.81 95 LYS A CA 1
ATOM 757 C C . LYS A 1 95 ? -2.257 15.820 20.281 1.00 79.81 95 LYS A C 1
ATOM 759 O O . LYS A 1 95 ? -2.168 14.634 20.581 1.00 79.81 95 LYS A O 1
ATOM 764 N N . SER A 1 96 ? -3.415 16.422 20.020 1.00 75.69 96 SER A N 1
ATOM 765 C CA . SER A 1 96 ? -4.683 15.709 19.905 1.00 75.69 96 SER A CA 1
ATOM 766 C C . SER A 1 96 ? -4.663 14.724 18.735 1.00 75.69 96 SER A C 1
ATOM 768 O O . SER A 1 96 ? -3.962 14.942 17.748 1.00 75.69 96 SER A O 1
ATOM 770 N N . MET A 1 97 ? -5.476 13.672 18.832 1.00 81.25 97 MET A N 1
ATOM 771 C CA . MET A 1 97 ? -5.670 12.684 17.768 1.00 81.25 97 MET A CA 1
ATOM 772 C C . MET A 1 97 ? -6.101 13.350 16.455 1.00 81.25 97 MET A C 1
ATOM 774 O O . MET A 1 97 ? -6.988 14.207 16.451 1.00 81.25 97 MET A O 1
ATOM 778 N N . ASP A 1 98 ? -5.492 12.919 15.349 1.00 75.81 98 ASP A N 1
ATOM 779 C CA . ASP A 1 98 ? -5.942 13.262 13.997 1.00 75.81 98 ASP A CA 1
ATOM 780 C C . ASP A 1 98 ? -7.367 12.718 13.736 1.00 75.81 98 ASP A C 1
ATOM 782 O O . ASP A 1 98 ? -7.847 11.864 14.490 1.00 75.81 98 ASP A O 1
ATOM 786 N N . PRO A 1 99 ? -8.063 13.154 12.665 1.00 78.06 99 PRO A N 1
ATOM 787 C CA . PRO A 1 99 ? -9.405 12.668 12.309 1.00 78.06 99 PRO A CA 1
ATOM 788 C C . PRO A 1 99 ? -9.495 11.143 12.160 1.00 78.06 99 PRO A C 1
ATOM 790 O O . PRO A 1 99 ? -10.552 10.556 12.385 1.00 78.06 99 PRO A O 1
ATOM 793 N N . ASP A 1 100 ? -8.367 10.513 11.828 1.00 81.88 100 ASP A N 1
ATOM 794 C CA . ASP A 1 100 ? -8.211 9.063 11.707 1.00 81.88 100 ASP A CA 1
ATOM 795 C C . ASP A 1 100 ? -8.138 8.344 13.069 1.00 81.88 100 ASP A C 1
ATOM 797 O O . ASP A 1 100 ? -8.070 7.117 13.131 1.00 81.88 100 ASP A O 1
ATOM 801 N N . GLY A 1 101 ? -8.140 9.087 14.181 1.00 82.88 101 GLY A N 1
ATOM 802 C CA . GLY A 1 101 ? -8.159 8.541 15.535 1.00 82.88 101 GLY A CA 1
ATOM 803 C C . GLY A 1 101 ? -6.824 7.944 16.000 1.00 82.88 101 GLY A C 1
ATOM 804 O O . GLY A 1 101 ? -6.791 7.165 16.952 1.00 82.88 101 GLY A O 1
ATOM 805 N N . MET A 1 102 ? -5.715 8.284 15.347 1.00 82.00 102 MET A N 1
ATOM 806 C CA . MET A 1 102 ? -4.388 7.765 15.684 1.00 82.00 102 MET A CA 1
ATOM 807 C C . MET A 1 102 ? -3.642 8.753 16.587 1.00 82.00 102 MET A C 1
ATOM 809 O O . MET A 1 102 ? -3.418 9.903 16.214 1.00 82.00 102 MET A O 1
ATOM 813 N N . HIS A 1 103 ? -3.252 8.309 17.783 1.00 85.44 103 HIS A N 1
ATOM 814 C CA . HIS A 1 103 ? -2.447 9.119 18.698 1.00 85.44 103 HIS A CA 1
ATOM 815 C C . HIS A 1 103 ? -0.973 9.156 18.234 1.00 85.44 103 HIS A C 1
ATOM 817 O O . HIS A 1 103 ? -0.444 8.108 17.84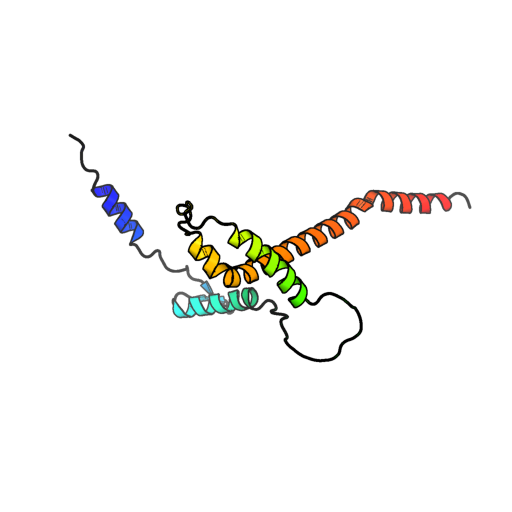2 1.00 85.44 103 HIS A O 1
ATOM 823 N N . PRO A 1 104 ? -0.267 10.300 18.320 1.00 84.56 104 PRO A N 1
ATOM 824 C CA . PRO A 1 104 ? 1.138 10.411 17.903 1.00 84.56 104 PRO A CA 1
ATOM 825 C C . PRO A 1 104 ? 2.075 9.408 18.593 1.00 84.56 104 PRO A C 1
ATOM 827 O O . PRO A 1 104 ? 3.035 8.923 17.997 1.00 84.56 104 PRO A O 1
ATOM 830 N N . GLU A 1 105 ? 1.773 9.042 19.839 1.00 84.31 105 GLU A N 1
ATOM 831 C CA . GLU A 1 105 ? 2.536 8.043 20.597 1.00 84.31 105 GLU A CA 1
ATOM 832 C C . GLU A 1 105 ? 2.396 6.627 20.023 1.00 84.31 105 GLU A C 1
ATOM 834 O O . GLU A 1 105 ? 3.375 5.890 19.955 1.00 84.31 105 GLU A O 1
ATOM 839 N N . VAL A 1 106 ? 1.211 6.281 19.512 1.00 84.75 106 VAL A N 1
ATOM 840 C CA . VAL A 1 106 ? 0.967 4.995 18.841 1.00 84.75 106 VAL A CA 1
ATOM 841 C C . VAL A 1 106 ? 1.748 4.929 17.529 1.00 84.75 106 VAL A C 1
ATOM 843 O O . VAL A 1 106 ? 2.338 3.899 17.213 1.00 84.75 106 VAL A O 1
ATOM 846 N N . LEU A 1 107 ? 1.827 6.038 16.786 1.00 83.19 107 LEU A N 1
ATOM 847 C CA . LEU A 1 107 ? 2.661 6.123 15.581 1.00 83.19 107 LEU A CA 1
ATOM 848 C C . LEU A 1 107 ? 4.149 5.966 15.907 1.00 83.19 107 LEU A C 1
ATOM 850 O O . LEU A 1 107 ? 4.864 5.294 15.164 1.00 83.19 107 LEU A O 1
ATOM 854 N N . ARG A 1 108 ? 4.606 6.529 17.033 1.00 82.50 108 ARG A N 1
ATOM 855 C CA . ARG A 1 108 ? 5.979 6.362 17.522 1.00 82.50 108 ARG A CA 1
ATOM 856 C C . ARG A 1 108 ? 6.279 4.905 17.888 1.00 82.50 108 ARG A C 1
ATOM 858 O O . ARG A 1 108 ? 7.320 4.401 17.468 1.00 82.50 108 ARG A O 1
ATOM 865 N N . GLU A 1 109 ? 5.376 4.222 18.582 1.00 85.69 109 GLU A N 1
ATOM 866 C CA . GLU A 1 109 ? 5.507 2.797 18.928 1.00 85.69 109 GLU A CA 1
ATOM 867 C C . GLU A 1 109 ? 5.540 1.914 17.667 1.00 85.69 109 GLU A C 1
ATOM 869 O O . GLU A 1 109 ? 6.402 1.051 17.495 1.00 85.69 109 GLU A O 1
ATOM 874 N N . LEU A 1 110 ? 4.631 2.183 16.725 1.00 86.31 110 LEU A N 1
ATOM 875 C CA . LEU A 1 110 ? 4.471 1.393 15.507 1.00 86.31 110 LEU A CA 1
ATOM 876 C C . LEU A 1 110 ? 5.497 1.727 14.421 1.00 86.31 110 LEU A C 1
ATOM 878 O O . LEU A 1 110 ? 5.536 1.017 13.417 1.00 86.31 110 LEU A O 1
ATOM 882 N N . THR A 1 111 ? 6.346 2.744 14.610 1.00 84.69 111 THR A N 1
ATOM 883 C CA . THR A 1 111 ? 7.342 3.219 13.628 1.00 84.69 111 THR A CA 1
ATOM 884 C C . THR A 1 111 ? 8.094 2.078 12.955 1.00 84.69 111 THR A C 1
ATOM 886 O O . THR A 1 111 ? 8.208 2.051 11.735 1.00 84.69 111 THR A O 1
ATOM 889 N N . ASP A 1 112 ? 8.602 1.112 13.723 1.00 82.00 112 ASP A N 1
ATOM 890 C CA . ASP A 1 112 ? 9.379 0.002 13.158 1.00 82.00 112 ASP A CA 1
ATOM 891 C C . ASP A 1 112 ? 8.535 -0.980 12.350 1.00 82.00 112 ASP A C 1
ATOM 893 O O . ASP A 1 112 ? 9.012 -1.529 11.353 1.00 82.00 112 ASP A O 1
ATOM 897 N N . VAL A 1 113 ? 7.295 -1.193 12.784 1.00 84.94 113 VAL A N 1
ATOM 898 C CA . VAL A 1 113 ? 6.341 -2.099 12.146 1.00 84.94 113 VAL A CA 1
ATOM 899 C C . VAL A 1 113 ? 5.853 -1.497 10.832 1.00 84.94 113 VAL A C 1
ATOM 901 O O . VAL A 1 113 ? 5.761 -2.215 9.840 1.00 84.94 113 VAL A O 1
ATOM 904 N N . ILE A 1 114 ? 5.611 -0.181 10.792 1.00 83.12 114 ILE A N 1
ATOM 905 C CA . ILE A 1 114 ? 5.117 0.534 9.604 1.00 83.12 114 ILE A CA 1
ATOM 906 C C . ILE A 1 114 ? 6.235 0.974 8.649 1.00 83.12 114 ILE A C 1
ATOM 908 O O . ILE A 1 114 ? 5.989 1.094 7.450 1.00 83.12 114 ILE A O 1
ATOM 912 N N . ALA A 1 115 ? 7.469 1.163 9.131 1.00 83.31 115 ALA A N 1
ATOM 913 C CA . ALA A 1 115 ? 8.598 1.575 8.292 1.00 83.31 115 ALA A CA 1
ATOM 914 C C . ALA A 1 115 ? 8.830 0.594 7.137 1.00 83.31 115 ALA A C 1
ATOM 916 O O . ALA A 1 115 ? 9.000 0.999 5.991 1.00 83.31 115 ALA A O 1
ATOM 917 N N . ARG A 1 116 ? 8.788 -0.711 7.430 1.00 80.38 116 ARG A N 1
ATOM 918 C CA . ARG A 1 116 ? 8.986 -1.771 6.433 1.00 80.38 116 ARG A CA 1
ATOM 919 C C . ARG A 1 116 ? 7.927 -1.764 5.317 1.00 80.38 116 ARG A C 1
ATOM 921 O O . ARG A 1 116 ? 8.324 -1.688 4.154 1.00 80.38 116 ARG A O 1
ATOM 928 N N . PRO A 1 117 ? 6.612 -1.833 5.600 1.00 83.62 117 PRO A N 1
ATOM 929 C CA . PRO A 1 117 ? 5.597 -1.823 4.551 1.00 83.62 117 PRO A CA 1
ATOM 930 C C . PRO A 1 117 ? 5.582 -0.511 3.758 1.00 83.62 117 PRO A C 1
ATOM 932 O O . PRO A 1 117 ? 5.471 -0.559 2.533 1.00 83.62 117 PRO A O 1
ATOM 935 N N . LEU A 1 118 ? 5.764 0.646 4.406 1.00 82.50 118 LEU A N 1
ATOM 936 C CA . LEU A 1 118 ? 5.809 1.941 3.714 1.00 82.50 118 LEU A CA 1
ATOM 937 C C . LEU A 1 118 ? 6.996 2.041 2.752 1.00 82.50 118 LEU A C 1
ATOM 939 O O . LEU A 1 118 ? 6.834 2.488 1.615 1.00 82.50 118 LEU A O 1
ATOM 943 N N . LEU A 1 119 ? 8.161 1.553 3.169 1.00 82.00 119 LEU A N 1
ATOM 944 C CA . LEU A 1 119 ? 9.355 1.521 2.337 1.00 82.00 119 LEU A CA 1
ATOM 945 C C . LEU A 1 119 ? 9.183 0.619 1.106 1.00 82.00 119 LEU A C 1
ATOM 947 O O . LEU A 1 119 ? 9.514 1.008 -0.014 1.00 82.00 119 LEU A O 1
ATOM 951 N N . ILE A 1 120 ? 8.587 -0.563 1.279 1.00 80.06 120 ILE A N 1
ATOM 952 C CA . ILE A 1 120 ? 8.287 -1.470 0.161 1.00 80.06 120 ILE A CA 1
ATOM 953 C C . ILE A 1 120 ? 7.345 -0.796 -0.848 1.00 80.06 120 ILE A C 1
ATOM 955 O O . ILE A 1 120 ? 7.548 -0.917 -2.059 1.00 80.06 120 ILE A O 1
ATOM 959 N N . ILE A 1 121 ? 6.329 -0.071 -0.369 1.00 84.50 121 ILE A N 1
ATOM 960 C CA . ILE A 1 121 ? 5.396 0.673 -1.226 1.00 84.50 121 ILE A CA 1
ATOM 961 C C . ILE A 1 121 ? 6.128 1.788 -1.983 1.00 84.50 121 ILE A C 1
ATOM 963 O O . ILE A 1 121 ? 5.937 1.930 -3.194 1.00 84.50 121 ILE A O 1
ATOM 967 N N . PHE A 1 122 ? 6.992 2.545 -1.304 1.00 81.62 122 PHE A N 1
ATOM 968 C CA . PHE A 1 122 ? 7.749 3.643 -1.903 1.00 81.62 122 PHE A CA 1
ATOM 969 C C . PHE A 1 122 ? 8.703 3.159 -3.004 1.00 81.62 122 PHE A C 1
ATOM 971 O O . PHE A 1 122 ? 8.640 3.655 -4.130 1.00 81.62 122 PHE A O 1
ATOM 978 N N . VAL A 1 123 ? 9.504 2.122 -2.731 1.00 79.00 123 VAL A N 1
ATOM 979 C CA . VAL A 1 123 ? 10.436 1.524 -3.706 1.00 79.00 123 VAL A CA 1
ATOM 980 C C . VAL A 1 123 ? 9.692 0.981 -4.925 1.00 79.00 123 VAL A C 1
ATOM 982 O O . VAL A 1 123 ? 10.110 1.208 -6.062 1.00 79.00 123 VAL A O 1
ATOM 985 N N . ARG A 1 124 ? 8.559 0.297 -4.717 1.00 79.94 124 ARG A N 1
ATOM 986 C CA . ARG A 1 124 ? 7.726 -0.206 -5.822 1.00 79.94 124 ARG A CA 1
ATOM 987 C C . ARG A 1 124 ? 7.186 0.933 -6.681 1.00 79.94 124 ARG A C 1
ATOM 989 O O . ARG A 1 124 ? 7.260 0.852 -7.904 1.00 79.94 124 ARG A O 1
ATOM 996 N N . LYS A 1 125 ? 6.690 2.003 -6.055 1.00 80.69 125 LYS A N 1
ATOM 997 C CA . LYS A 1 125 ? 6.176 3.181 -6.764 1.00 80.69 125 LYS A CA 1
ATOM 998 C C . LYS A 1 125 ? 7.275 3.882 -7.568 1.00 80.69 125 LYS A C 1
ATOM 1000 O O . LYS A 1 125 ? 7.051 4.212 -8.730 1.00 80.69 125 LYS A O 1
ATOM 1005 N N . ALA A 1 126 ? 8.459 4.058 -6.982 1.00 78.31 126 ALA A N 1
ATOM 1006 C CA . ALA A 1 126 ? 9.608 4.658 -7.654 1.00 78.31 126 ALA A CA 1
ATOM 1007 C C . ALA A 1 126 ? 10.075 3.818 -8.853 1.00 78.31 126 ALA A C 1
ATOM 1009 O O . ALA A 1 126 ? 10.284 4.361 -9.935 1.00 78.31 126 ALA A O 1
ATOM 1010 N N . LYS A 1 127 ? 10.161 2.489 -8.699 1.00 79.69 127 LYS A N 1
ATOM 1011 C CA . LYS A 1 127 ? 10.546 1.578 -9.786 1.00 79.69 127 LYS A CA 1
ATOM 1012 C C . LYS A 1 127 ? 9.589 1.664 -10.976 1.00 79.69 127 LYS A C 1
ATOM 1014 O O . LYS A 1 127 ? 10.040 1.838 -12.103 1.00 79.69 127 LYS A O 1
ATOM 1019 N N . VAL A 1 128 ? 8.282 1.590 -10.721 1.00 80.50 128 VAL A N 1
ATOM 1020 C CA . VAL A 1 128 ? 7.261 1.701 -11.776 1.00 80.50 128 VAL A CA 1
ATOM 1021 C C . VAL A 1 128 ? 7.357 3.052 -12.484 1.00 80.50 128 VAL A C 1
ATOM 1023 O O . VAL A 1 128 ? 7.254 3.114 -13.703 1.00 80.50 128 VAL A O 1
ATOM 1026 N N . HIS A 1 129 ? 7.596 4.134 -11.742 1.00 73.44 129 HIS A N 1
ATOM 1027 C CA . HIS A 1 129 ? 7.737 5.464 -12.328 1.00 73.44 129 HIS A CA 1
ATOM 1028 C C . HIS A 1 129 ? 8.960 5.574 -13.253 1.00 73.44 129 HIS A C 1
ATOM 1030 O O . HIS A 1 129 ? 8.851 6.109 -14.353 1.00 73.44 129 HIS A O 1
ATOM 1036 N N . VAL A 1 130 ? 10.105 5.018 -12.847 1.00 81.12 130 VAL A N 1
ATOM 1037 C CA . VAL A 1 130 ? 11.319 4.981 -13.679 1.00 81.12 130 VAL A CA 1
ATOM 1038 C C . VAL A 1 130 ? 11.118 4.120 -14.929 1.00 81.12 130 VAL A C 1
ATOM 1040 O O . VAL A 1 130 ? 11.485 4.545 -16.022 1.00 81.12 130 VAL A O 1
ATOM 1043 N N . GLU A 1 131 ? 10.501 2.943 -14.799 1.00 74.81 131 GLU A N 1
ATOM 1044 C CA . GLU A 1 131 ? 10.203 2.072 -15.945 1.00 74.81 131 GLU A CA 1
ATOM 1045 C C . GLU A 1 131 ? 9.238 2.740 -16.937 1.00 74.81 131 GLU A C 1
ATOM 1047 O O . GLU A 1 131 ? 9.471 2.691 -18.144 1.00 74.81 131 GLU A O 1
ATOM 1052 N N . LEU A 1 132 ? 8.197 3.425 -16.450 1.00 76.81 132 LEU A N 1
ATOM 1053 C CA . LEU A 1 132 ? 7.271 4.183 -17.298 1.00 76.81 132 LEU A CA 1
ATOM 1054 C C . LEU A 1 132 ? 7.969 5.326 -18.044 1.00 76.81 132 LEU A C 1
ATOM 1056 O O . LEU A 1 132 ? 7.715 5.503 -19.236 1.00 76.81 132 LEU A O 1
ATOM 1060 N N . ASN A 1 133 ? 8.870 6.057 -17.380 1.00 76.38 133 ASN A N 1
ATOM 1061 C CA . ASN A 1 133 ? 9.645 7.126 -18.013 1.00 76.38 133 ASN A CA 1
ATOM 1062 C C . ASN A 1 133 ? 10.572 6.569 -19.109 1.00 76.38 133 ASN A C 1
ATOM 1064 O O . ASN A 1 133 ? 10.596 7.104 -20.213 1.00 76.38 133 ASN A O 1
ATOM 1068 N N . LEU A 1 134 ? 11.243 5.437 -18.866 1.00 80.06 134 LEU A N 1
ATOM 1069 C CA . LEU A 1 134 ? 12.098 4.779 -19.863 1.00 80.06 134 LEU A CA 1
ATOM 1070 C C . LEU A 1 134 ? 11.299 4.294 -21.088 1.00 80.06 134 LEU A C 1
ATOM 1072 O O . LEU A 1 134 ? 11.715 4.489 -22.231 1.00 80.06 134 LEU A O 1
ATOM 1076 N N . VAL A 1 135 ? 10.132 3.679 -20.865 1.00 75.06 135 VAL A N 1
ATOM 1077 C CA . VAL A 1 135 ? 9.234 3.225 -21.942 1.00 75.06 135 VAL A CA 1
ATOM 1078 C C . VAL A 1 135 ? 8.710 4.411 -22.757 1.00 75.06 135 VAL A C 1
ATOM 1080 O O . VAL A 1 135 ? 8.628 4.333 -23.988 1.00 75.06 135 VAL A O 1
ATOM 1083 N N . MET A 1 136 ? 8.375 5.521 -22.094 1.00 73.44 136 MET A N 1
ATOM 1084 C CA . MET A 1 136 ? 7.974 6.758 -22.762 1.00 73.44 136 MET A CA 1
ATOM 1085 C C . MET A 1 136 ? 9.107 7.372 -23.586 1.00 73.44 136 MET A C 1
ATOM 1087 O O . MET A 1 136 ? 8.848 7.785 -24.715 1.00 73.44 136 MET A O 1
ATOM 1091 N N . ASP A 1 137 ? 10.341 7.374 -23.085 1.00 66.56 137 ASP A N 1
ATOM 1092 C CA . ASP A 1 137 ? 11.504 7.916 -23.798 1.00 66.56 137 ASP A CA 1
ATOM 1093 C C . ASP A 1 137 ? 11.820 7.124 -25.077 1.00 66.56 137 ASP A C 1
ATOM 1095 O O . ASP A 1 137 ? 12.060 7.711 -26.138 1.00 66.56 137 ASP A O 1
ATOM 1099 N N . VAL A 1 138 ? 11.718 5.790 -25.037 1.00 71.00 138 VAL A N 1
ATOM 1100 C CA . VAL A 1 138 ? 11.862 4.938 -26.235 1.00 71.00 138 VAL A CA 1
ATOM 1101 C C . VAL A 1 138 ? 10.767 5.245 -27.266 1.00 71.00 138 VAL A C 1
ATOM 1103 O O . VAL A 1 138 ? 11.040 5.324 -28.467 1.00 71.00 138 VAL A O 1
ATOM 1106 N N . LYS A 1 139 ? 9.528 5.473 -26.815 1.00 70.12 139 LYS A N 1
ATOM 1107 C CA . LYS A 1 139 ? 8.376 5.782 -27.681 1.00 70.12 139 LYS A CA 1
ATOM 1108 C C . LYS A 1 139 ? 8.393 7.224 -28.220 1.00 70.12 139 LYS A C 1
ATOM 1110 O O . LYS A 1 139 ? 7.939 7.469 -29.340 1.00 70.12 139 LYS A O 1
ATOM 1115 N N . GLY A 1 140 ? 8.940 8.178 -27.467 1.00 68.94 140 GLY A N 1
ATOM 1116 C CA . GLY A 1 140 ? 9.067 9.590 -27.853 1.00 68.94 140 GLY A CA 1
ATOM 1117 C C . GLY A 1 140 ? 10.060 9.829 -28.997 1.00 68.94 140 GLY A C 1
ATOM 1118 O O . GLY A 1 140 ? 9.954 10.814 -29.728 1.00 68.94 140 GLY A O 1
ATOM 1119 N N . ASN A 1 141 ? 10.975 8.885 -29.228 1.00 66.62 141 ASN A N 1
ATOM 1120 C CA . ASN A 1 141 ? 11.996 8.946 -30.276 1.00 66.62 141 ASN A CA 1
ATOM 1121 C C . ASN A 1 141 ? 11.484 8.616 -31.706 1.00 66.62 141 ASN A C 1
ATOM 1123 O O . ASN A 1 141 ? 12.238 8.594 -32.683 1.00 66.62 141 ASN A O 1
ATOM 1127 N N . THR A 1 142 ? 10.184 8.390 -31.888 1.00 73.88 142 THR A N 1
ATOM 1128 C CA . THR A 1 142 ? 9.581 8.043 -33.194 1.00 73.88 142 THR A CA 1
ATOM 1129 C C . THR A 1 142 ? 9.921 9.033 -34.317 1.00 73.88 142 THR A C 1
ATOM 1131 O O . THR A 1 142 ? 10.121 8.634 -35.467 1.00 73.88 142 THR A O 1
ATOM 1134 N N . LYS A 1 143 ? 10.081 10.320 -33.984 1.00 75.75 143 LYS A N 1
ATOM 1135 C CA . LYS A 1 143 ? 10.433 11.379 -34.942 1.00 75.75 143 LYS A CA 1
ATOM 1136 C C . LYS A 1 143 ? 11.884 11.300 -35.436 1.00 75.75 143 LYS A C 1
ATOM 1138 O O . LYS A 1 143 ? 12.139 11.603 -36.601 1.00 75.75 143 LYS A O 1
ATOM 1143 N N . SER A 1 144 ? 12.838 10.885 -34.594 1.00 74.00 144 SER A N 1
ATOM 1144 C CA . SER A 1 144 ? 14.230 10.711 -35.040 1.00 74.00 144 SER A CA 1
ATOM 1145 C C . SER A 1 144 ? 14.401 9.433 -35.862 1.00 74.00 144 SER A C 1
ATOM 1147 O O . SER A 1 144 ? 15.124 9.451 -36.857 1.00 74.00 144 SER A O 1
ATOM 1149 N N . PHE A 1 145 ? 13.653 8.377 -35.522 1.00 74.12 145 PHE A N 1
ATOM 1150 C CA . PHE A 1 145 ? 13.628 7.134 -36.288 1.00 74.12 145 PHE A CA 1
ATOM 1151 C C . PHE A 1 145 ? 13.137 7.362 -37.725 1.00 74.12 145 PHE A C 1
ATOM 1153 O O . PHE A 1 145 ? 13.819 6.990 -38.678 1.00 74.12 145 PHE A O 1
ATOM 1160 N N . TYR A 1 146 ? 12.008 8.060 -37.907 1.00 78.06 146 TYR A N 1
ATOM 1161 C CA . TYR A 1 146 ? 11.506 8.393 -39.247 1.00 78.06 146 TYR A CA 1
ATOM 1162 C C . TYR A 1 146 ? 12.488 9.260 -40.047 1.00 78.06 146 TYR A C 1
ATOM 1164 O O . TYR A 1 146 ? 12.693 9.032 -41.238 1.00 78.06 146 TYR A O 1
ATOM 1172 N N . ARG A 1 147 ? 13.148 10.220 -39.385 1.00 82.44 147 ARG A N 1
ATOM 1173 C CA . ARG A 1 147 ? 14.196 11.047 -39.998 1.00 82.44 147 ARG A CA 1
ATOM 1174 C C . ARG A 1 147 ? 15.389 10.207 -40.469 1.00 82.44 147 ARG A C 1
ATOM 1176 O O . ARG A 1 147 ? 15.836 10.399 -41.594 1.00 82.44 147 ARG A O 1
ATOM 1183 N N . TYR A 1 148 ? 15.855 9.250 -39.666 1.00 81.88 148 TYR A N 1
ATOM 1184 C CA . TYR A 1 148 ? 16.935 8.327 -40.035 1.00 81.88 148 TYR A CA 1
ATOM 1185 C C . TYR A 1 148 ? 16.582 7.472 -41.262 1.00 81.88 148 TYR A C 1
ATOM 1187 O O . TYR A 1 148 ? 17.369 7.386 -42.207 1.00 81.88 148 TYR A O 1
ATOM 1195 N N . ILE A 1 149 ? 15.377 6.893 -41.286 1.00 84.69 149 ILE A N 1
ATOM 1196 C CA . ILE A 1 149 ? 14.901 6.081 -42.413 1.00 84.69 149 ILE A CA 1
ATOM 1197 C C . ILE A 1 149 ? 14.798 6.918 -43.696 1.00 84.69 149 ILE A C 1
ATOM 1199 O O . ILE A 1 149 ? 15.242 6.465 -44.749 1.00 84.69 149 ILE A O 1
ATOM 1203 N N . SER A 1 150 ? 14.272 8.144 -43.623 1.00 79.19 150 SER A N 1
ATOM 1204 C CA . SER A 1 150 ? 14.200 9.037 -44.788 1.00 79.19 150 SER A CA 1
ATOM 1205 C C . SER A 1 150 ? 15.580 9.462 -45.300 1.00 79.19 150 SER A C 1
ATOM 1207 O O . SER A 1 150 ? 15.794 9.473 -46.510 1.00 79.19 150 SER A O 1
ATOM 1209 N N . CYS A 1 151 ? 16.537 9.755 -44.412 1.00 80.44 151 CYS A N 1
ATOM 1210 C CA . CYS A 1 151 ? 17.916 10.061 -44.809 1.00 80.44 151 CYS A CA 1
ATOM 1211 C C . CYS A 1 151 ? 18.579 8.889 -45.546 1.00 80.44 151 CYS A C 1
ATOM 1213 O O . CYS A 1 151 ? 19.266 9.105 -46.537 1.00 80.44 151 CYS A O 1
ATOM 1215 N N . LYS A 1 152 ? 18.331 7.648 -45.108 1.00 72.31 152 LYS A N 1
ATOM 1216 C CA . LYS A 1 152 ? 18.888 6.437 -45.732 1.00 72.31 152 LYS A CA 1
ATOM 1217 C C . LYS A 1 152 ? 18.308 6.111 -47.114 1.00 72.31 152 LYS A C 1
ATOM 1219 O O . LYS A 1 152 ? 18.964 5.404 -47.872 1.00 72.31 152 LYS A O 1
ATOM 1224 N N . ARG A 1 153 ? 17.099 6.582 -47.445 1.00 75.75 153 ARG A N 1
ATOM 1225 C CA . ARG A 1 153 ? 16.504 6.385 -48.782 1.00 75.75 153 ARG A CA 1
ATOM 1226 C C . ARG A 1 153 ? 17.019 7.395 -49.808 1.00 75.75 153 ARG A C 1
ATOM 1228 O O . ARG A 1 153 ? 17.170 7.028 -50.961 1.00 75.75 153 ARG A O 1
ATOM 1235 N N . LYS A 1 154 ? 17.347 8.619 -49.378 1.00 66.69 154 LYS A N 1
ATOM 1236 C CA . LYS A 1 154 ? 17.853 9.684 -50.261 1.00 66.69 154 LYS A CA 1
ATOM 1237 C C . LYS A 1 154 ? 19.240 9.416 -50.848 1.00 66.69 154 LYS A C 1
ATOM 1239 O O . LYS A 1 154 ? 19.504 9.847 -51.952 1.00 66.69 154 LYS A O 1
ATOM 1244 N N . THR A 1 155 ? 20.104 8.665 -50.169 1.00 59.12 155 THR A N 1
ATOM 1245 C CA . THR A 1 155 ? 21.458 8.348 -50.669 1.00 59.12 155 THR A CA 1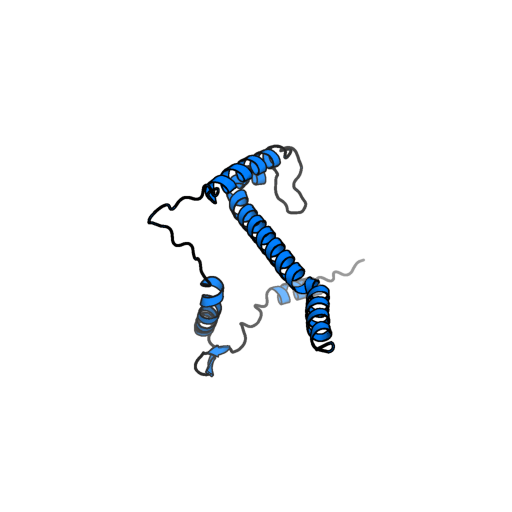
ATOM 1246 C C . THR A 1 155 ? 21.509 7.199 -51.683 1.00 59.12 155 THR A C 1
ATOM 1248 O O . THR A 1 155 ? 22.593 6.722 -51.985 1.00 59.12 155 THR A O 1
ATOM 1251 N N . ARG A 1 156 ? 20.363 6.690 -52.152 1.00 58.88 156 ARG A N 1
ATOM 1252 C CA . ARG A 1 156 ? 20.283 5.614 -53.160 1.00 58.88 156 ARG A CA 1
ATOM 1253 C C . ARG A 1 156 ? 19.727 6.079 -54.511 1.00 58.88 156 ARG A C 1
ATOM 1255 O O . ARG A 1 156 ? 19.551 5.245 -55.384 1.00 58.88 156 ARG A O 1
ATOM 1262 N N . GLU A 1 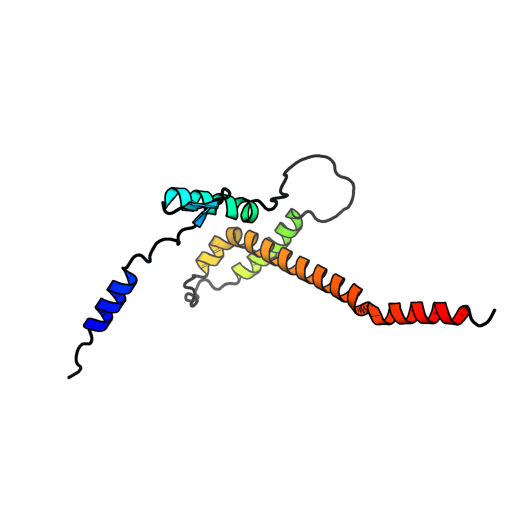157 ? 19.422 7.367 -54.660 1.00 58.31 157 GLU A N 1
ATOM 1263 C CA . GLU A 1 157 ? 18.907 7.940 -55.915 1.00 58.31 157 GLU A CA 1
ATOM 1264 C C . GLU A 1 157 ? 19.970 8.751 -56.682 1.00 58.31 157 GLU A C 1
ATOM 1266 O O . GLU A 1 157 ? 19.690 9.220 -57.778 1.00 58.31 157 GLU A O 1
ATOM 1271 N N . ASP A 1 158 ? 21.189 8.862 -56.138 1.00 56.47 158 ASP A N 1
ATOM 1272 C CA . ASP A 1 158 ? 22.327 9.567 -56.752 1.00 56.47 158 ASP A CA 1
ATOM 1273 C C . ASP A 1 158 ? 23.423 8.607 -57.293 1.00 56.47 158 ASP A C 1
ATOM 1275 O O . ASP A 1 158 ? 24.542 9.050 -57.557 1.00 56.47 158 ASP A O 1
ATOM 1279 N N . GLU A 1 159 ? 23.128 7.306 -57.444 1.00 53.44 159 GLU A N 1
ATOM 1280 C CA . GLU A 1 159 ? 23.991 6.300 -58.112 1.00 53.44 159 GLU A CA 1
ATOM 1281 C C . GLU A 1 159 ? 23.340 5.755 -59.390 1.00 53.44 159 GLU A C 1
ATOM 1283 O O . GLU A 1 159 ? 22.163 5.328 -59.318 1.00 53.44 159 GLU A O 1
#

Foldseek 3Di:
DDDDPVVVVVVVVVVVPPPPDDDAFDAAPVRDTHDDPVVVVVRVCVVCCCVVVVDPPVPDDDDDDDDDPDQDPVNVLVVQLVVQLVVLVPDDQPDDADPVRDHSVNCNVCSVVVSVVVVVVVVVVVVVVVVVVVVVVVVVCVVVVVVVVVVVVVVVVVD

Sequence (159 aa):
MSKTTKKGFYKYLGDKRKARENVGPLLNETGHLVTQGMEKAEVLNVFFIPVFSSKTGLQESQASETRGKGWSKEDVLLVEKVQFRKYVSKLDIHKSMDPDGMHPEVLRELTDVIARPLLIIFVRKAKVHVELNLVMDVKGNTKSFYRYISCKRKTREDE

Organism: Mycteria americana (NCBI:txid33587)

pLDDT: mean 73.96, std 13.78, range [31.73, 92.19]

Secondary structure (DSSP, 8-state):
-----HHHHHHHHHHHHS-PPPSPPEE-TTS-EE-SHHHHHHHHHHHHHHHHHS---------------PPPHHHHHHHHHHHHHHHHTTS-TTSPPPTT---HHHHHHHHHHHHHHHHHHHHHHHHHHHHHHHHHHHHHTHHHHHHHHHHHHHTTS--

Radius of gyration: 29.55 Å; chains: 1; bounding box: 76×48×81 Å